Protein AF-A0AA90B389-F1 (afdb_monomer_lite)

Structure (mmCIF, N/CA/C/O backbone):
data_AF-A0AA90B389-F1
#
_entry.id   AF-A0AA90B389-F1
#
loop_
_atom_site.group_PDB
_atom_site.id
_atom_site.type_symbol
_atom_site.label_atom_id
_atom_site.label_alt_id
_atom_site.label_comp_id
_atom_site.label_asym_id
_atom_site.label_entity_id
_atom_site.label_seq_id
_atom_site.pdbx_PDB_ins_code
_atom_site.Cartn_x
_atom_site.Cartn_y
_atom_site.Cartn_z
_atom_site.occupancy
_atom_site.B_iso_or_equiv
_atom_site.auth_seq_id
_atom_site.auth_comp_id
_atom_site.auth_asym_id
_atom_site.auth_atom_id
_atom_site.pdbx_PDB_model_num
ATOM 1 N N . MET A 1 1 ? -13.102 -5.600 1.009 1.00 55.66 1 MET A N 1
ATOM 2 C CA . MET A 1 1 ? -11.948 -5.667 0.076 1.00 55.66 1 MET A CA 1
ATOM 3 C C . MET A 1 1 ? -10.714 -6.161 0.832 1.00 55.66 1 MET A C 1
ATOM 5 O O . MET A 1 1 ? -10.669 -5.965 2.038 1.00 55.66 1 MET A O 1
ATOM 9 N N . SER A 1 2 ? -9.766 -6.829 0.159 1.00 67.88 2 SER A N 1
ATOM 10 C CA . SER A 1 2 ? -8.510 -7.357 0.739 1.00 67.88 2 SER A CA 1
ATOM 11 C C . SER A 1 2 ? -7.324 -6.438 0.414 1.00 67.88 2 SER A C 1
ATOM 13 O O . SER A 1 2 ? -7.371 -5.743 -0.598 1.00 67.88 2 SER A O 1
ATOM 15 N N . THR A 1 3 ? -6.263 -6.469 1.229 1.00 71.75 3 THR A N 1
ATOM 16 C CA . THR A 1 3 ? -4.950 -5.862 0.927 1.00 71.75 3 THR A CA 1
ATOM 17 C C . THR A 1 3 ? -4.399 -6.420 -0.390 1.00 71.75 3 THR A C 1
ATOM 19 O O . THR A 1 3 ? -4.553 -7.616 -0.659 1.00 71.75 3 THR A O 1
ATOM 22 N N . GLY A 1 4 ? -3.751 -5.573 -1.195 1.00 69.75 4 GLY A N 1
ATOM 23 C CA . GLY A 1 4 ? -3.139 -5.949 -2.473 1.00 69.75 4 GLY A CA 1
ATOM 24 C C . GLY A 1 4 ? -1.813 -5.230 -2.735 1.00 69.75 4 GLY A C 1
ATOM 25 O O . GLY A 1 4 ? -1.506 -4.219 -2.101 1.00 69.75 4 GLY A O 1
ATOM 26 N N . ILE A 1 5 ? -1.037 -5.766 -3.680 1.00 68.38 5 ILE A N 1
ATOM 27 C CA . ILE A 1 5 ? 0.201 -5.166 -4.198 1.00 68.38 5 ILE A CA 1
ATOM 28 C C . ILE A 1 5 ? -0.141 -4.479 -5.525 1.00 68.38 5 ILE A C 1
ATOM 30 O O . ILE A 1 5 ? -0.542 -5.150 -6.478 1.00 68.38 5 ILE A O 1
ATOM 34 N N . HIS A 1 6 ? 0.008 -3.154 -5.591 1.00 65.69 6 HIS A N 1
ATOM 35 C CA . HIS A 1 6 ? -0.253 -2.357 -6.795 1.00 65.69 6 HIS A CA 1
ATOM 36 C C . HIS A 1 6 ? 0.912 -1.396 -7.078 1.00 65.69 6 HIS A C 1
ATOM 38 O O . HIS A 1 6 ? 1.024 -0.334 -6.492 1.00 65.69 6 HIS A O 1
ATOM 44 N N . PHE A 1 7 ? 1.831 -1.687 -7.980 1.00 65.56 7 PHE A N 1
ATOM 45 C CA . PHE A 1 7 ? 1.890 -2.775 -8.953 1.00 65.56 7 PHE A CA 1
ATOM 46 C C . PHE A 1 7 ? 2.980 -3.786 -8.536 1.00 65.56 7 PHE A C 1
ATOM 48 O O . PHE A 1 7 ? 3.742 -3.495 -7.620 1.00 65.56 7 PHE A O 1
ATOM 55 N N . PRO A 1 8 ? 3.065 -4.980 -9.154 1.00 71.88 8 PRO A N 1
ATOM 56 C CA . PRO A 1 8 ? 4.135 -5.947 -8.866 1.00 71.88 8 PRO A CA 1
ATOM 57 C C . PRO A 1 8 ? 5.387 -5.794 -9.752 1.00 71.88 8 PRO A C 1
ATOM 59 O O . PRO A 1 8 ? 6.431 -6.359 -9.440 1.00 71.88 8 PRO A O 1
ATOM 62 N N . ILE A 1 9 ? 5.290 -5.078 -10.878 1.00 77.62 9 ILE A N 1
ATOM 63 C CA . ILE A 1 9 ? 6.406 -4.771 -11.785 1.00 77.62 9 ILE A CA 1
ATOM 64 C C . ILE A 1 9 ? 6.420 -3.265 -12.105 1.00 77.62 9 ILE A C 1
ATOM 66 O O . ILE A 1 9 ? 5.384 -2.706 -12.485 1.00 77.62 9 ILE A O 1
ATOM 70 N N . ALA A 1 10 ? 7.570 -2.602 -11.935 1.00 79.00 10 ALA A N 1
ATOM 71 C CA . ALA A 1 10 ? 7.723 -1.176 -12.235 1.00 79.00 10 ALA A CA 1
ATOM 72 C C . ALA A 1 10 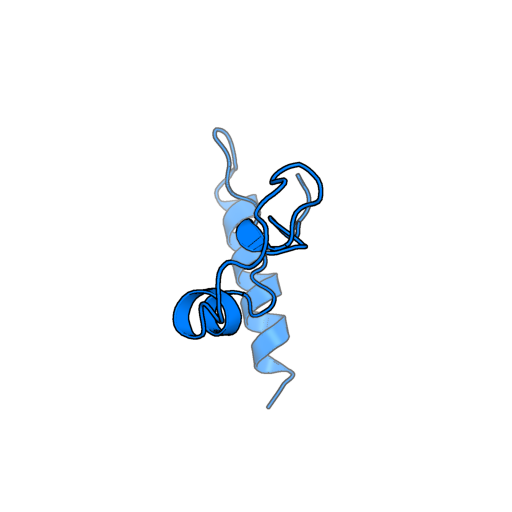? 7.352 -0.881 -13.696 1.00 79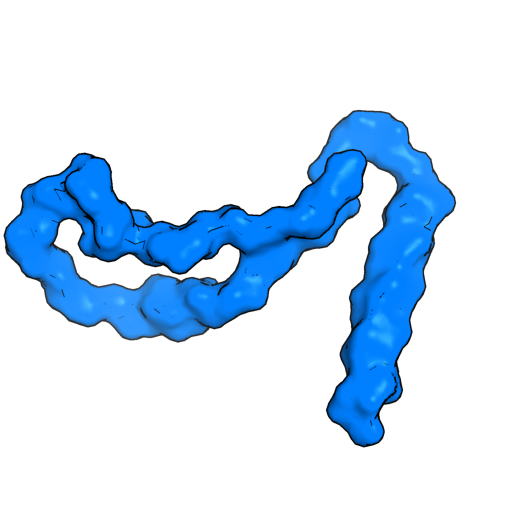.00 10 ALA A C 1
ATOM 74 O O . ALA A 1 10 ? 7.586 -1.717 -14.569 1.00 79.00 10 ALA A O 1
ATOM 75 N N . GLU A 1 11 ? 6.780 0.292 -13.972 1.00 80.50 11 GLU A N 1
ATOM 76 C CA . GLU A 1 11 ? 6.199 0.613 -15.285 1.00 80.50 11 GLU A CA 1
ATOM 77 C C . GLU A 1 11 ? 7.188 0.402 -16.440 1.00 80.50 11 GLU A C 1
ATOM 79 O O . GLU A 1 11 ? 6.850 -0.259 -17.417 1.00 80.50 11 GLU A O 1
ATOM 84 N N . HIS A 1 12 ? 8.445 0.837 -16.293 1.00 80.75 12 HIS A N 1
ATOM 85 C CA . HIS A 1 12 ? 9.496 0.674 -17.310 1.00 80.75 12 HIS A CA 1
ATOM 86 C C . HIS A 1 12 ? 9.945 -0.775 -17.542 1.00 80.75 12 HIS A C 1
ATOM 88 O O . HIS A 1 12 ? 10.689 -1.041 -18.483 1.00 80.75 12 HIS A O 1
ATOM 94 N N . LYS A 1 13 ? 9.508 -1.713 -16.696 1.00 79.38 13 LYS A N 1
ATOM 95 C CA . LYS A 1 13 ? 9.758 -3.157 -16.813 1.00 79.38 13 LYS A CA 1
ATOM 96 C C . LYS A 1 13 ? 8.520 -3.931 -17.287 1.00 79.38 13 LYS A C 1
ATOM 98 O O . LYS A 1 13 ? 8.604 -5.144 -17.472 1.00 79.38 13 LYS A O 1
ATOM 103 N N . GLN A 1 14 ? 7.371 -3.275 -17.467 1.00 84.25 14 GLN A N 1
ATOM 104 C CA . GLN A 1 14 ? 6.143 -3.936 -17.913 1.00 84.25 14 GLN A CA 1
ATOM 105 C C . GLN A 1 14 ? 6.245 -4.324 -19.402 1.00 84.25 14 GLN A C 1
ATOM 107 O O . GLN A 1 14 ? 6.625 -3.484 -20.220 1.00 84.25 14 GLN A O 1
ATOM 112 N N . PRO A 1 15 ? 5.814 -5.538 -19.803 1.00 82.69 15 PRO A N 1
ATOM 113 C CA . PRO A 1 15 ? 5.865 -5.992 -21.200 1.00 82.69 15 PRO A CA 1
ATOM 114 C C . PRO A 1 15 ? 5.109 -5.100 -22.196 1.00 82.69 15 PRO A C 1
ATOM 116 O O . PRO A 1 15 ? 5.390 -5.126 -23.391 1.00 82.69 15 PRO A O 1
ATOM 119 N N . ALA A 1 16 ? 4.134 -4.328 -21.706 1.00 84.31 16 ALA A N 1
ATOM 120 C CA . ALA A 1 16 ? 3.325 -3.414 -22.505 1.00 84.31 16 ALA A CA 1
ATOM 121 C C . ALA A 1 16 ? 4.095 -2.176 -22.996 1.00 84.31 16 ALA A C 1
ATOM 123 O O . ALA A 1 16 ? 3.639 -1.527 -23.936 1.00 84.31 16 ALA A O 1
ATOM 124 N N . TYR A 1 17 ? 5.244 -1.851 -22.394 1.00 78.50 17 TYR A N 1
ATOM 125 C CA . TYR A 1 17 ? 6.100 -0.760 -22.844 1.00 78.50 17 TYR A CA 1
ATOM 126 C C . TYR A 1 17 ? 7.284 -1.335 -23.634 1.00 78.50 17 TYR A C 1
ATOM 128 O O . TYR A 1 17 ? 8.253 -1.801 -23.032 1.00 78.50 17 TYR A O 1
ATOM 136 N N . PRO A 1 18 ? 7.256 -1.305 -24.982 1.00 71.38 18 PRO A N 1
ATOM 137 C CA . PRO A 1 18 ? 8.369 -1.744 -25.818 1.00 71.38 18 PRO A CA 1
ATOM 138 C C . PRO A 1 18 ? 9.461 -0.666 -25.831 1.00 71.38 18 PRO A C 1
ATOM 140 O O . PRO A 1 18 ? 9.771 -0.077 -26.865 1.00 71.38 18 PRO A O 1
ATOM 143 N N . VAL A 1 19 ? 10.012 -0.343 -24.662 1.00 69.69 19 VAL A N 1
ATOM 144 C CA . VAL A 1 19 ? 11.089 0.638 -24.539 1.00 69.69 19 VAL A CA 1
ATOM 145 C C . VAL A 1 19 ? 12.410 -0.095 -24.671 1.00 69.69 19 VAL A C 1
ATOM 147 O O . VAL A 1 19 ? 12.793 -0.895 -23.819 1.00 69.69 19 VAL A O 1
ATOM 150 N N . ALA A 1 20 ? 13.110 0.168 -25.772 1.00 65.44 20 ALA A N 1
ATOM 151 C CA . ALA A 1 20 ? 14.470 -0.294 -25.982 1.00 65.44 20 ALA A CA 1
ATOM 152 C C . ALA A 1 20 ? 15.391 0.465 -25.013 1.00 65.44 20 ALA A C 1
ATOM 154 O O . ALA A 1 20 ? 15.910 1.522 -25.342 1.00 65.44 20 ALA A O 1
ATOM 155 N N . GLN A 1 21 ? 15.525 -0.060 -23.793 1.00 64.69 21 GLN A N 1
ATOM 156 C CA . GLN A 1 21 ? 16.419 0.428 -22.739 1.00 64.69 21 GLN A CA 1
ATOM 157 C C . GLN A 1 21 ? 16.172 1.882 -22.306 1.00 64.69 21 GLN A C 1
ATOM 159 O O . GLN A 1 21 ? 16.938 2.795 -22.608 1.00 64.69 21 GLN A O 1
ATOM 164 N N . ILE A 1 22 ? 15.152 2.077 -21.465 1.00 67.00 22 ILE A N 1
ATOM 165 C CA . ILE A 1 22 ? 15.270 3.104 -20.422 1.00 67.00 22 ILE A CA 1
ATOM 166 C C . ILE A 1 22 ? 16.422 2.627 -19.523 1.00 67.00 22 ILE A C 1
ATOM 168 O O . ILE A 1 22 ? 16.447 1.457 -19.139 1.00 67.00 22 ILE A O 1
ATOM 172 N N . GLY A 1 23 ? 17.411 3.483 -19.258 1.00 72.56 23 GLY A N 1
ATOM 173 C CA . GLY A 1 23 ? 18.475 3.186 -18.293 1.00 72.56 23 GLY A CA 1
ATOM 174 C C . GLY A 1 23 ? 17.921 2.902 -16.888 1.00 72.56 23 GLY A C 1
ATOM 175 O O . GLY A 1 23 ? 16.712 2.782 -16.687 1.00 72.56 23 GLY A O 1
ATOM 176 N N . SER A 1 24 ? 18.785 2.806 -15.879 1.00 80.25 24 SER A N 1
ATOM 177 C CA . SER A 1 24 ? 18.294 2.656 -14.505 1.00 80.25 24 SER A CA 1
ATOM 178 C C . SER A 1 24 ? 17.483 3.885 -14.077 1.00 80.25 24 SER A C 1
ATOM 180 O O . SER A 1 24 ? 17.884 5.029 -14.294 1.00 80.25 24 SER A O 1
ATOM 182 N N . LEU A 1 25 ? 16.336 3.636 -13.443 1.00 85.06 25 LEU A N 1
ATOM 183 C CA . LEU A 1 25 ? 15.528 4.649 -12.765 1.00 85.06 25 LEU A CA 1
ATOM 184 C C . LEU A 1 25 ? 15.641 4.407 -11.262 1.00 85.06 25 LEU A C 1
ATOM 186 O O . LEU A 1 25 ? 14.680 4.006 -10.616 1.00 85.06 25 LEU A O 1
ATOM 190 N N . GLU A 1 26 ? 16.839 4.605 -10.718 1.00 84.44 26 GLU A N 1
ATOM 191 C CA . GLU A 1 26 ? 17.209 4.150 -9.372 1.00 84.44 26 GLU A CA 1
ATOM 192 C C . GLU A 1 26 ? 16.239 4.631 -8.283 1.00 84.44 26 GLU A C 1
ATOM 194 O O . GLU A 1 26 ? 15.815 3.840 -7.447 1.00 84.44 26 GLU A O 1
ATOM 199 N N . VAL A 1 27 ? 15.793 5.891 -8.346 1.00 84.25 27 VAL A N 1
ATOM 200 C CA . VAL A 1 27 ? 14.801 6.438 -7.402 1.00 84.25 27 VAL A CA 1
ATOM 201 C C . VAL A 1 27 ? 13.457 5.713 -7.517 1.00 84.25 27 VAL A C 1
ATOM 203 O O . VAL A 1 27 ? 12.853 5.366 -6.506 1.00 84.25 27 VAL A O 1
ATOM 206 N N . THR A 1 28 ? 12.987 5.455 -8.741 1.00 80.94 28 THR A N 1
A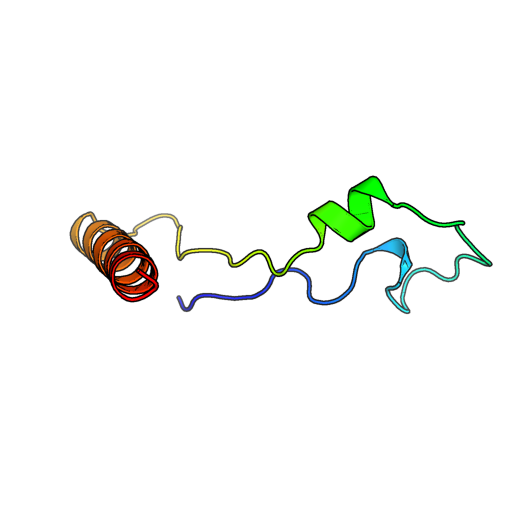TOM 207 C CA . THR A 1 28 ? 11.741 4.715 -8.987 1.00 80.94 28 THR A CA 1
ATOM 208 C C . THR A 1 28 ? 11.863 3.270 -8.526 1.00 80.94 28 THR A C 1
ATOM 210 O O . THR A 1 28 ? 10.910 2.724 -7.990 1.00 80.94 28 THR A O 1
ATOM 213 N N . GLU A 1 29 ? 13.024 2.650 -8.721 1.00 80.69 29 GLU A N 1
ATOM 214 C CA . GLU A 1 29 ? 13.284 1.256 -8.365 1.00 80.69 29 GLU A CA 1
ATOM 215 C C . GLU A 1 29 ? 13.432 1.057 -6.856 1.00 80.69 29 GLU A C 1
ATOM 217 O O . GLU A 1 29 ? 12.929 0.068 -6.334 1.00 80.69 29 GLU A O 1
ATOM 222 N N . GLN A 1 30 ? 14.044 2.009 -6.150 1.00 81.44 30 GLN A N 1
ATOM 223 C CA . GLN A 1 30 ? 14.090 2.032 -4.685 1.00 81.44 30 GLN A CA 1
ATOM 224 C C . GLN A 1 30 ? 12.703 2.295 -4.089 1.00 81.44 30 GLN A C 1
ATOM 226 O O . GLN A 1 30 ? 12.291 1.614 -3.157 1.00 81.44 30 GLN A O 1
ATOM 231 N N . ALA A 1 31 ? 11.937 3.227 -4.667 1.00 75.31 31 ALA A N 1
ATOM 232 C CA . ALA A 1 31 ? 10.547 3.465 -4.270 1.00 75.31 31 ALA A CA 1
ATOM 233 C C . ALA A 1 31 ? 9.616 2.283 -4.602 1.00 75.31 31 ALA A C 1
ATOM 235 O O . ALA A 1 31 ? 8.500 2.221 -4.094 1.00 75.31 31 ALA A O 1
ATOM 236 N N . TYR A 1 32 ? 10.079 1.350 -5.441 1.00 71.25 32 TYR A N 1
ATOM 237 C CA . TYR A 1 32 ? 9.406 0.095 -5.762 1.00 71.25 32 TYR A CA 1
ATOM 238 C C . TYR A 1 32 ? 9.634 -1.014 -4.725 1.00 71.25 32 TYR A C 1
ATOM 240 O O . TYR A 1 32 ? 9.341 -2.182 -4.995 1.00 71.25 32 TYR A O 1
ATOM 248 N N . GLU A 1 33 ? 10.152 -0.686 -3.537 1.00 65.44 33 GLU A N 1
ATOM 249 C CA . GLU A 1 33 ? 10.005 -1.561 -2.371 1.00 65.44 33 GLU A CA 1
ATOM 250 C C . GLU A 1 33 ? 8.536 -1.986 -2.214 1.00 65.44 33 GLU A C 1
ATOM 252 O O . GLU A 1 33 ? 7.645 -1.218 -2.583 1.00 65.44 33 GLU A O 1
ATOM 257 N N . PRO A 1 34 ? 8.255 -3.213 -1.730 1.00 68.56 34 PRO A N 1
ATOM 258 C CA . PRO A 1 34 ? 6.915 -3.790 -1.748 1.00 68.56 34 PRO A CA 1
ATOM 259 C C . PRO A 1 34 ? 5.931 -2.926 -0.951 1.00 68.56 34 PRO A C 1
ATOM 261 O O . PRO A 1 34 ? 5.746 -3.093 0.254 1.00 68.56 34 PRO A O 1
ATOM 264 N N . VAL A 1 35 ? 5.283 -1.994 -1.648 1.00 73.31 35 VAL A N 1
ATOM 265 C CA . VAL A 1 35 ? 4.268 -1.117 -1.091 1.00 73.31 35 VAL A CA 1
ATOM 266 C C . VAL A 1 35 ? 2.965 -1.904 -1.052 1.00 73.31 35 VAL A C 1
ATOM 268 O O . VAL A 1 35 ? 2.512 -2.474 -2.051 1.00 73.31 35 VAL A O 1
ATOM 271 N N . ILE A 1 36 ? 2.371 -1.979 0.131 1.00 80.12 36 ILE A N 1
ATOM 272 C CA . ILE A 1 36 ? 1.073 -2.616 0.326 1.00 80.12 36 ILE A CA 1
ATOM 273 C C . ILE A 1 36 ? -0.000 -1.540 0.423 1.00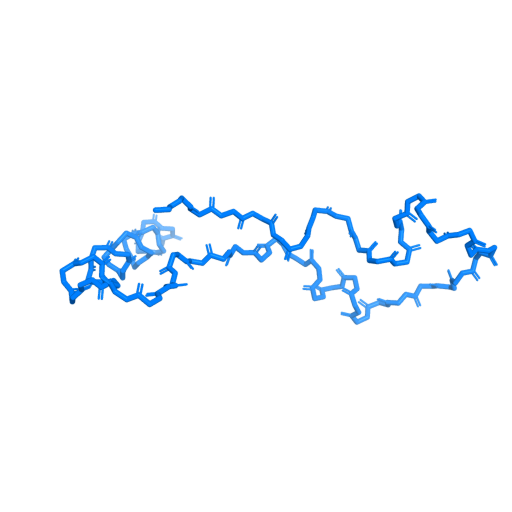 80.12 36 ILE A C 1
ATOM 275 O O . ILE A 1 36 ? 0.173 -0.525 1.097 1.00 80.12 36 ILE A O 1
ATOM 279 N N . PHE A 1 37 ? -1.130 -1.770 -0.236 1.00 83.69 37 PHE A N 1
ATOM 280 C CA . PHE A 1 37 ? -2.280 -0.878 -0.146 1.00 83.69 37 PHE A CA 1
ATOM 281 C C . PHE A 1 37 ? -3.218 -1.399 0.926 1.00 83.69 37 PHE A C 1
ATOM 283 O O . PHE A 1 37 ? -3.738 -2.514 0.825 1.00 83.69 37 PHE A O 1
ATOM 290 N N . LEU A 1 38 ? -3.430 -0.585 1.955 1.00 90.50 38 LEU A N 1
ATOM 291 C CA . LEU A 1 38 ? -4.405 -0.885 2.991 1.00 90.50 38 LEU A CA 1
ATOM 292 C C . LEU A 1 38 ? -5.830 -0.668 2.454 1.00 90.50 38 LEU A C 1
ATOM 294 O O . LEU A 1 38 ? -6.036 0.214 1.616 1.00 90.50 38 LEU A O 1
ATOM 298 N N . PRO A 1 39 ? -6.825 -1.445 2.921 1.00 88.38 39 PRO A N 1
ATOM 299 C CA . PRO A 1 39 ? -8.214 -1.245 2.529 1.00 88.38 39 PRO A CA 1
ATOM 300 C C . PRO A 1 39 ? -8.699 0.176 2.845 1.00 88.38 39 PRO A C 1
ATOM 302 O O . PRO A 1 39 ? -8.758 0.565 4.012 1.00 88.38 39 PRO A O 1
ATOM 305 N N . TYR A 1 40 ? -9.060 0.920 1.798 1.00 86.44 40 TYR A N 1
ATOM 306 C CA . TYR A 1 40 ? -9.635 2.260 1.890 1.00 86.44 40 TYR A CA 1
ATOM 307 C C . TYR A 1 40 ? -10.623 2.498 0.739 1.00 86.44 40 TYR A C 1
ATOM 309 O O . TYR A 1 40 ? -10.224 2.478 -0.427 1.00 86.44 40 TYR A O 1
ATOM 317 N N . PHE A 1 41 ? -11.916 2.670 1.037 1.00 87.69 41 PHE A N 1
ATOM 318 C CA . PHE A 1 41 ? -12.963 2.854 0.017 1.00 87.69 41 PHE A CA 1
ATOM 319 C C . PHE A 1 41 ? -14.214 3.583 0.557 1.00 87.69 41 PHE A C 1
ATOM 321 O O . PHE A 1 41 ? -14.462 3.576 1.765 1.00 87.69 41 PHE A O 1
ATOM 328 N N . PRO A 1 42 ? -15.040 4.206 -0.314 1.00 90.25 42 PRO A N 1
ATOM 329 C CA . PRO A 1 42 ? -16.288 4.842 0.106 1.00 90.25 42 PRO A CA 1
ATOM 330 C C . PRO A 1 42 ? -17.255 3.849 0.761 1.00 90.25 42 PRO A C 1
ATOM 332 O O . PRO A 1 42 ? -17.530 2.789 0.204 1.00 90.25 42 PRO A O 1
ATOM 335 N N . GLY A 1 43 ? -17.809 4.218 1.915 1.00 90.38 43 GLY A N 1
ATOM 336 C CA . GLY A 1 43 ? -18.740 3.371 2.668 1.00 90.38 43 GLY A CA 1
ATOM 337 C C . GLY A 1 43 ? -18.083 2.437 3.686 1.00 90.38 43 GLY A C 1
ATOM 338 O O . GLY A 1 43 ? -18.801 1.686 4.338 1.00 90.38 43 GLY A O 1
ATOM 339 N N . GLN A 1 44 ? -16.759 2.501 3.854 1.00 91.75 44 GLN A N 1
ATOM 340 C CA . GLN A 1 44 ? -16.060 1.808 4.935 1.00 91.75 44 GLN A CA 1
ATOM 341 C C . GLN A 1 44 ? -16.457 2.388 6.299 1.00 91.75 44 GLN A C 1
ATOM 343 O O . GLN A 1 44 ? -16.519 3.610 6.473 1.00 91.75 44 GLN A O 1
ATOM 348 N N . THR A 1 45 ? -16.745 1.517 7.265 1.00 95.81 45 THR A N 1
ATOM 349 C CA . THR A 1 45 ? -17.144 1.936 8.615 1.00 95.81 45 THR A CA 1
ATOM 350 C C . THR A 1 45 ? -15.930 2.306 9.467 1.00 95.81 45 THR A C 1
ATOM 352 O O . THR A 1 45 ? -14.803 1.894 9.186 1.00 95.81 45 THR A O 1
ATOM 355 N N . GLY A 1 46 ? -16.156 3.058 10.550 1.00 95.19 46 GLY A N 1
ATOM 356 C CA . GLY A 1 46 ? -15.101 3.339 11.532 1.00 95.19 46 GLY A CA 1
ATOM 357 C C . GLY A 1 46 ? -14.496 2.060 12.120 1.00 95.19 46 GLY A C 1
ATOM 358 O O . GLY A 1 46 ? -13.281 1.935 12.181 1.00 95.19 46 GLY A O 1
ATOM 359 N N . GLU A 1 47 ? -15.329 1.061 12.428 1.00 96.50 47 GLU A N 1
ATOM 360 C CA . GLU A 1 47 ? -14.883 -0.238 12.955 1.00 96.50 47 GLU A CA 1
ATOM 361 C C . GLU A 1 47 ? -13.979 -0.997 11.968 1.00 96.50 47 GLU A C 1
ATOM 363 O O . GLU A 1 47 ? -12.999 -1.634 12.360 1.00 96.50 47 GLU A O 1
ATOM 368 N N . GLU A 1 48 ? -14.281 -0.928 10.668 1.00 94.50 48 GLU A N 1
ATOM 369 C CA . GLU A 1 48 ? -13.443 -1.527 9.628 1.00 94.50 48 GLU A CA 1
ATOM 370 C C . GLU A 1 48 ? -12.093 -0.812 9.498 1.00 94.50 48 GLU A C 1
ATOM 372 O O . GLU A 1 48 ? -11.085 -1.466 9.228 1.00 94.50 48 GLU A O 1
ATOM 377 N N . VAL A 1 49 ? -12.056 0.509 9.699 1.00 95.25 49 VAL A N 1
ATOM 378 C CA . VAL A 1 49 ? -10.809 1.287 9.744 1.00 95.25 49 VAL A CA 1
ATOM 379 C C . VAL A 1 49 ? -9.989 0.915 10.980 1.00 95.25 49 VAL A C 1
ATOM 381 O O . VAL A 1 49 ? -8.805 0.601 10.848 1.00 95.25 49 VAL A O 1
ATOM 384 N N . ASP A 1 50 ? -10.614 0.869 12.156 1.00 96.50 50 ASP A N 1
ATOM 385 C CA . ASP A 1 50 ? -9.949 0.530 13.418 1.00 96.50 50 ASP A CA 1
ATOM 386 C C . ASP A 1 50 ? -9.315 -0.863 13.360 1.00 96.50 50 ASP A C 1
ATOM 388 O O . ASP A 1 50 ? -8.162 -1.048 13.755 1.00 96.50 50 ASP A O 1
ATOM 392 N N . ARG A 1 51 ? -10.012 -1.833 12.758 1.00 95.19 51 ARG A N 1
ATOM 393 C CA . ARG A 1 51 ? -9.481 -3.184 12.546 1.00 95.19 51 ARG A CA 1
ATOM 394 C C . ARG A 1 51 ? -8.233 -3.201 11.659 1.00 95.19 51 ARG A C 1
ATOM 396 O O . ARG A 1 51 ? -7.319 -3.991 11.904 1.00 95.19 51 ARG A O 1
ATOM 403 N N . VAL A 1 52 ? -8.184 -2.370 10.615 1.00 94.62 52 VAL A N 1
ATOM 404 C CA . VAL A 1 52 ? -6.994 -2.250 9.755 1.00 94.62 52 VAL A CA 1
ATOM 405 C C . VAL A 1 52 ? -5.831 -1.648 10.545 1.00 94.62 52 VAL A C 1
ATOM 407 O O . VAL A 1 52 ? -4.720 -2.174 10.481 1.00 94.62 52 VAL A O 1
ATOM 410 N N . ILE A 1 53 ? -6.085 -0.596 11.331 1.00 95.06 53 ILE A N 1
ATOM 411 C CA . ILE A 1 53 ? -5.076 0.051 12.184 1.00 95.06 53 ILE A CA 1
ATOM 412 C C . ILE A 1 53 ? -4.505 -0.947 13.199 1.00 95.06 53 ILE A C 1
ATOM 414 O O . ILE A 1 53 ? -3.284 -1.068 13.328 1.00 95.06 53 ILE A O 1
ATOM 418 N N . GLU A 1 54 ? -5.364 -1.697 13.888 1.00 96.44 54 GLU A N 1
ATOM 419 C CA . GLU A 1 54 ? -4.955 -2.709 14.865 1.00 96.44 54 GLU A CA 1
ATOM 420 C C . GLU A 1 54 ? -4.078 -3.789 14.218 1.00 96.44 54 GLU A C 1
ATOM 422 O O . GLU A 1 54 ? -3.011 -4.122 14.740 1.00 96.44 54 GLU A O 1
ATOM 427 N N . ALA A 1 55 ? -4.476 -4.307 13.052 1.00 94.38 55 ALA A N 1
ATOM 428 C CA . ALA A 1 55 ? -3.722 -5.346 12.356 1.00 94.38 55 ALA A CA 1
ATOM 429 C C . ALA A 1 55 ? -2.310 -4.874 11.963 1.00 94.38 55 ALA A C 1
ATOM 431 O O . ALA A 1 55 ? -1.332 -5.589 12.194 1.00 94.38 55 ALA A O 1
ATOM 432 N N . VAL A 1 56 ? -2.197 -3.660 11.412 1.00 94.19 56 VAL A N 1
ATOM 433 C CA . VAL A 1 56 ? -0.917 -3.076 10.982 1.00 94.19 56 VAL A CA 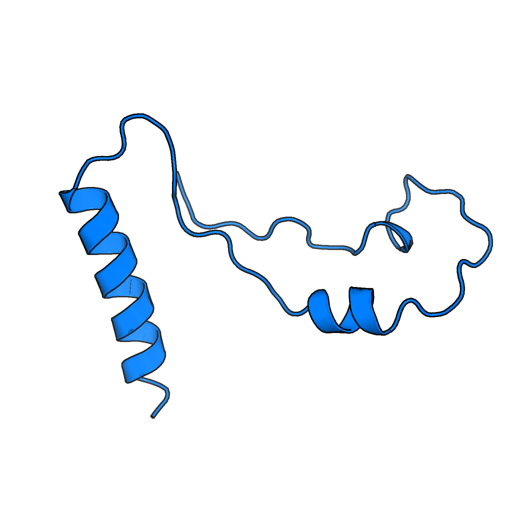1
ATOM 434 C C . VAL A 1 56 ? -0.015 -2.792 12.181 1.00 94.19 56 VAL A C 1
ATOM 436 O O . VAL A 1 56 ? 1.142 -3.207 12.201 1.00 94.19 56 VAL A O 1
ATOM 439 N N . THR A 1 57 ? -0.537 -2.127 13.211 1.00 95.56 57 THR A N 1
ATOM 440 C CA . THR A 1 57 ? 0.247 -1.801 14.414 1.00 95.56 57 THR A CA 1
ATOM 441 C C . THR A 1 57 ? 0.697 -3.057 15.162 1.00 95.56 57 THR A C 1
ATOM 443 O O . THR A 1 57 ? 1.840 -3.123 15.619 1.00 95.56 57 THR A O 1
ATOM 446 N N . THR A 1 58 ? -0.150 -4.089 15.225 1.00 95.81 58 THR A N 1
ATOM 447 C CA . THR A 1 58 ? 0.187 -5.391 15.817 1.00 95.81 58 THR A CA 1
ATOM 448 C C . THR A 1 58 ? 1.309 -6.092 15.062 1.00 95.81 58 THR A C 1
ATOM 450 O O . THR A 1 58 ? 2.201 -6.650 15.699 1.00 95.81 58 THR A O 1
ATOM 453 N N . TYR A 1 59 ? 1.279 -6.073 13.725 1.00 92.69 59 TYR A N 1
ATOM 454 C CA . TYR A 1 59 ? 2.339 -6.655 12.901 1.00 92.69 59 TYR A CA 1
ATOM 455 C C . TYR A 1 59 ? 3.699 -6.031 13.244 1.00 92.69 59 TYR A C 1
ATOM 457 O O . TYR A 1 59 ? 4.609 -6.738 13.665 1.00 92.69 59 TYR A O 1
ATOM 465 N N . PHE A 1 60 ? 3.805 -4.699 13.197 1.00 92.81 60 PHE A N 1
ATOM 466 C CA . PHE A 1 60 ? 5.065 -3.999 13.479 1.00 92.81 60 PHE A CA 1
ATOM 467 C C . PHE A 1 60 ? 5.492 -4.032 14.952 1.00 92.81 60 PHE A C 1
ATOM 469 O O . PHE 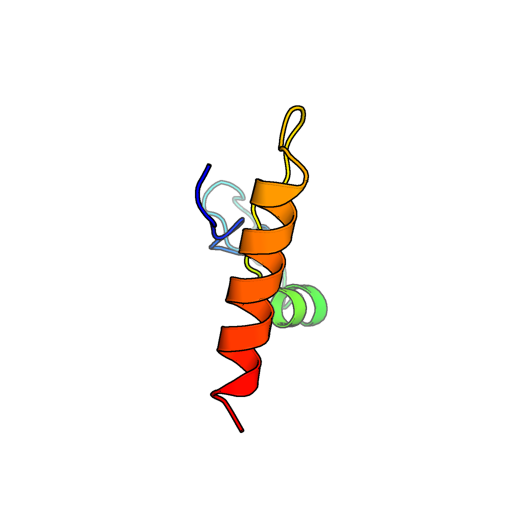A 1 60 ? 6.673 -3.884 15.252 1.00 92.81 60 PHE A O 1
ATOM 476 N N . SER A 1 61 ? 4.566 -4.250 15.888 1.00 92.69 61 SER A N 1
ATOM 477 C CA . SER A 1 61 ? 4.909 -4.397 17.309 1.00 92.69 61 SER A CA 1
ATOM 478 C C . SER A 1 61 ? 5.550 -5.752 17.636 1.00 92.69 61 SER A C 1
ATOM 480 O O . SER A 1 61 ? 6.233 -5.858 18.651 1.00 92.69 61 SER A O 1
ATOM 482 N N . LYS A 1 62 ? 5.334 -6.780 16.800 1.00 80.12 62 LYS A N 1
ATOM 483 C CA . LYS A 1 62 ? 5.921 -8.127 16.948 1.00 80.12 62 LYS A CA 1
ATOM 484 C C . LYS A 1 62 ? 7.314 -8.259 16.328 1.00 80.12 62 LYS A C 1
ATOM 486 O O . LYS A 1 62 ? 8.017 -9.204 16.653 1.00 80.12 62 LYS A O 1
ATOM 491 N N . GLU A 1 63 ? 7.700 -7.319 15.473 1.00 64.19 63 GLU A N 1
ATOM 492 C CA . GLU A 1 63 ? 8.998 -7.267 14.783 1.00 64.19 63 GLU A CA 1
ATOM 493 C C . GLU A 1 63 ? 10.104 -6.596 15.636 1.00 64.19 63 GLU A C 1
ATOM 495 O O . GLU A 1 63 ? 11.148 -6.213 15.109 1.00 64.19 63 GLU A O 1
ATOM 500 N N . LYS A 1 64 ? 9.868 -6.407 16.945 1.00 51.56 64 LYS A N 1
ATOM 501 C CA . LYS A 1 64 ? 10.829 -5.834 17.903 1.00 51.56 64 LYS A CA 1
ATOM 502 C C . LYS A 1 64 ? 11.682 -6.883 18.601 1.00 51.56 64 LYS A C 1
ATOM 504 O O . LYS A 1 64 ? 11.116 -7.918 19.016 1.00 51.56 64 LYS A O 1
#

Sequence (64 aa):
MSTGIHFPIAEHKQPAYPVAQIGSLEVTEQAYEPVIFLPYFPGQTGEEVDRVIEAVTTYFSKEK

Secondary structure (DSSP, 8-state):
---EES-SS-GGGSTT---S-----HHHHHTTS-PEEPP--TT--HHHHHHHHHHHHHHHHH--

Radius of gyration: 16.71 Å; chains: 1; bounding box: 37×15×44 Å

Foldseek 3Di:
DDKDFPPLDQPVRDPVDPDPDPDDPPVSVVVVDRDIDQDDDPPDDPVNVVVSVCVVVVVVVVVD

pLDDT: mean 81.3, std 11.44, range [51.56, 96.5]